Protein AF-A0AA37MIT2-F1 (afdb_monomer_lite)

Foldseek 3Di:
DDPPVVQLCQQVDPVCVVCVVVVQWDWDQDPVRGTDIDGDPVVVVVVVVVVVVD

Radius of gyration: 13.13 Å; chains: 1; bounding box: 24×31×33 Å

pLDDT: mean 82.94, std 14.83, range [46.16, 97.06]

Secondary structure (DSSP, 8-state):
----HHHHGGGG-GGGHHHHHTTSEEEEE-TTS-EEEEE-HHHHHHHHHHHH--

Sequence (54 aa):
MLVKDAADQIGDRHELDTLLERQLIAMEQLVSGARLPRITEDGDLLLRAVRRLH

Organism: NCBI:txid1544861

Structure (mmCIF, N/CA/C/O backbone):
data_AF-A0AA37MIT2-F1
#
_entry.id   AF-A0AA37MIT2-F1
#
loop_
_atom_site.group_PDB
_atom_site.id
_atom_site.type_symbol
_atom_site.label_atom_id
_atom_site.label_alt_id
_atom_site.label_comp_id
_atom_site.label_asym_id
_atom_site.label_entity_id
_atom_site.label_seq_id
_atom_site.pdbx_PDB_ins_code
_atom_site.Cartn_x
_atom_site.Cartn_y
_atom_site.Cartn_z
_atom_site.occupancy
_atom_site.B_iso_or_equiv
_atom_site.auth_seq_id
_atom_site.auth_comp_id
_atom_site.auth_asym_id
_atom_site.auth_atom_id
_atom_site.pdbx_PDB_model_num
ATOM 1 N N . MET A 1 1 ? -19.232 -21.983 1.206 1.00 48.00 1 MET A N 1
ATOM 2 C CA . MET A 1 1 ? -18.388 -21.269 2.185 1.00 48.00 1 MET A CA 1
ATOM 3 C C . MET A 1 1 ? -17.931 -19.985 1.511 1.00 48.00 1 MET A C 1
ATOM 5 O O . MET A 1 1 ? -17.093 -20.047 0.623 1.00 48.00 1 MET A O 1
ATOM 9 N N . LEU A 1 2 ? -18.619 -18.867 1.769 1.00 46.16 2 LEU A N 1
ATOM 10 C CA . LEU A 1 2 ? -18.347 -17.598 1.088 1.00 46.16 2 LEU A CA 1
ATOM 11 C C . LEU A 1 2 ? -17.179 -16.915 1.799 1.00 46.16 2 LEU A C 1
ATOM 13 O O . LEU A 1 2 ? -17.258 -16.670 2.999 1.00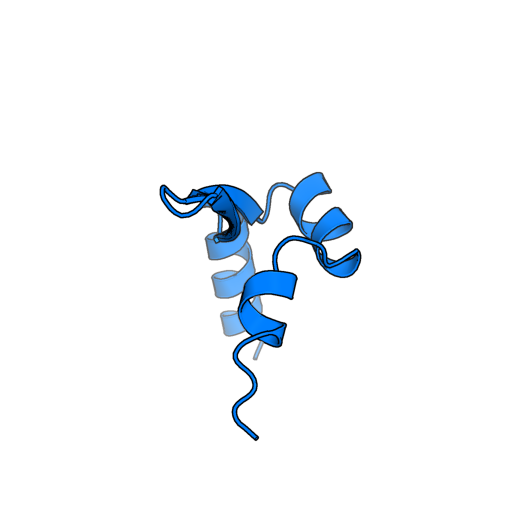 46.16 2 LEU A O 1
ATOM 17 N N . VAL A 1 3 ? -16.126 -16.621 1.046 1.00 53.03 3 VAL A N 1
ATOM 18 C CA . VAL A 1 3 ? -14.921 -15.898 1.463 1.00 53.03 3 VAL A CA 1
ATOM 19 C C . VAL A 1 3 ? -15.289 -14.435 1.763 1.00 53.03 3 VAL A C 1
ATOM 21 O O . VAL A 1 3 ? -14.999 -13.536 0.984 1.00 53.03 3 VAL A O 1
ATOM 24 N N . LYS A 1 4 ? -16.028 -14.191 2.849 1.00 50.22 4 LYS A N 1
ATOM 25 C CA . LYS A 1 4 ? -16.297 -12.838 3.360 1.00 50.22 4 LYS A CA 1
ATOM 26 C C . LYS A 1 4 ? -15.143 -12.361 4.241 1.00 50.22 4 LYS A C 1
ATOM 28 O O . LYS A 1 4 ? -14.701 -11.229 4.094 1.00 50.22 4 LYS A O 1
ATOM 33 N N . ASP A 1 5 ? -14.557 -13.272 5.013 1.00 52.75 5 ASP A N 1
ATOM 34 C CA . ASP A 1 5 ? -13.492 -12.939 5.963 1.00 52.75 5 ASP A CA 1
ATOM 35 C C . ASP A 1 5 ? -12.188 -12.483 5.292 1.00 52.75 5 ASP A C 1
ATOM 37 O O . ASP A 1 5 ? -11.398 -11.777 5.911 1.00 52.75 5 ASP A O 1
ATOM 41 N N . ALA A 1 6 ? -11.929 -12.857 4.030 1.00 56.12 6 ALA A N 1
ATOM 42 C CA . ALA A 1 6 ? -10.678 -12.469 3.371 1.00 56.12 6 ALA A CA 1
ATOM 43 C C . ALA A 1 6 ? -10.666 -11.016 2.887 1.00 56.12 6 ALA A C 1
ATOM 45 O O . ALA A 1 6 ? -9.573 -10.506 2.654 1.00 56.12 6 ALA A O 1
ATOM 46 N N . ALA A 1 7 ? -11.837 -10.388 2.705 1.00 59.53 7 ALA A N 1
ATOM 47 C CA . ALA A 1 7 ? -11.951 -8.979 2.327 1.00 59.53 7 ALA A CA 1
ATOM 48 C C . ALA A 1 7 ? -11.671 -8.065 3.530 1.00 59.53 7 ALA A C 1
ATOM 50 O O . ALA A 1 7 ? -10.916 -7.104 3.399 1.00 59.53 7 ALA A O 1
ATOM 51 N N . ASP A 1 8 ? -12.192 -8.428 4.705 1.00 60.62 8 ASP A N 1
ATOM 52 C CA . ASP A 1 8 ? -11.933 -7.707 5.958 1.00 60.62 8 ASP A CA 1
ATOM 53 C C . ASP A 1 8 ? -10.463 -7.827 6.396 1.00 60.62 8 ASP A C 1
ATOM 55 O O . ASP A 1 8 ? -9.909 -6.890 6.959 1.00 60.62 8 ASP A O 1
ATOM 59 N N . GLN A 1 9 ? -9.788 -8.930 6.048 1.00 67.50 9 GLN A N 1
ATOM 60 C CA . GLN A 1 9 ? -8.363 -9.149 6.335 1.00 67.50 9 GLN A CA 1
ATOM 61 C C . GLN A 1 9 ? -7.408 -8.479 5.340 1.00 67.50 9 GLN A C 1
ATOM 63 O O . GLN A 1 9 ? -6.197 -8.578 5.511 1.00 67.50 9 GLN A O 1
ATOM 68 N N . ILE A 1 10 ? -7.896 -7.828 4.274 1.00 75.19 10 ILE A N 1
ATOM 69 C CA . ILE A 1 10 ? -6.999 -7.154 3.319 1.00 75.19 10 ILE A CA 1
ATOM 70 C C . ILE A 1 10 ? -6.228 -6.040 4.026 1.00 75.19 10 ILE A C 1
ATOM 72 O O . ILE A 1 10 ? -5.048 -5.874 3.750 1.00 75.19 10 ILE A O 1
ATOM 76 N N . GLY A 1 11 ? -6.866 -5.322 4.953 1.00 70.94 11 GLY A N 1
ATOM 77 C CA . GLY A 1 11 ? -6.256 -4.200 5.664 1.00 70.94 11 GLY A CA 1
ATOM 78 C C . GLY A 1 11 ? -5.045 -4.547 6.531 1.00 70.94 11 GLY A C 1
ATOM 79 O O . GLY A 1 11 ? -4.219 -3.668 6.764 1.00 70.94 11 GLY A O 1
ATOM 80 N N . ASP A 1 12 ? -4.930 -5.807 6.957 1.00 75.69 12 ASP A N 1
ATOM 81 C CA . ASP A 1 12 ? -3.905 -6.288 7.893 1.00 75.69 12 ASP A CA 1
ATOM 82 C C . ASP A 1 12 ? -2.794 -7.099 7.199 1.00 75.69 12 ASP A C 1
ATOM 84 O O . ASP A 1 12 ? -1.967 -7.741 7.847 1.00 75.69 12 ASP A O 1
ATOM 88 N N . ARG A 1 13 ? -2.776 -7.107 5.863 1.00 82.25 13 ARG A N 1
ATOM 89 C CA . ARG A 1 13 ? -1.781 -7.841 5.076 1.00 82.25 13 ARG A CA 1
ATOM 90 C C . ARG A 1 13 ? -0.431 -7.137 5.086 1.00 82.25 13 ARG A C 1
ATOM 92 O O . ARG A 1 13 ? -0.322 -6.008 4.619 1.00 82.25 13 ARG A O 1
ATOM 99 N N . HIS A 1 14 ? 0.607 -7.849 5.518 1.00 81.69 14 HIS A N 1
ATOM 100 C CA . HIS A 1 14 ? 1.986 -7.352 5.540 1.00 81.69 14 HIS A CA 1
ATOM 101 C C . HIS A 1 14 ? 2.497 -6.958 4.144 1.00 81.69 14 HIS A C 1
ATOM 103 O O . HIS A 1 14 ? 3.317 -6.059 4.000 1.00 81.69 14 HIS A O 1
ATOM 109 N N . GLU A 1 15 ? 1.972 -7.572 3.080 1.00 82.38 15 GLU A N 1
ATOM 110 C CA . GLU A 1 15 ? 2.317 -7.215 1.701 1.00 82.38 15 GLU A CA 1
ATOM 111 C C . GLU A 1 15 ? 1.922 -5.772 1.335 1.00 82.38 15 GLU A C 1
ATOM 113 O O . GLU A 1 15 ? 2.455 -5.208 0.376 1.00 82.38 15 GLU A O 1
ATOM 118 N N . LEU A 1 16 ? 1.000 -5.161 2.089 1.00 88.44 16 LEU A N 1
ATOM 119 C CA . LEU A 1 16 ? 0.614 -3.764 1.916 1.00 88.44 16 LEU A CA 1
ATOM 120 C C . LEU A 1 16 ? 1.628 -2.786 2.512 1.00 88.44 16 LEU A C 1
ATOM 122 O O . LEU A 1 16 ? 1.630 -1.627 2.100 1.00 88.44 16 LEU A O 1
ATOM 126 N N . ASP A 1 17 ? 2.512 -3.227 3.409 1.00 88.81 17 ASP A N 1
ATOM 127 C CA . ASP A 1 17 ? 3.455 -2.340 4.095 1.00 88.81 17 ASP A CA 1
ATOM 128 C C . ASP A 1 17 ? 4.389 -1.656 3.097 1.00 88.81 17 ASP A C 1
ATOM 130 O O . ASP A 1 17 ? 4.525 -0.438 3.113 1.00 88.81 17 ASP A O 1
ATOM 134 N N . THR A 1 18 ? 4.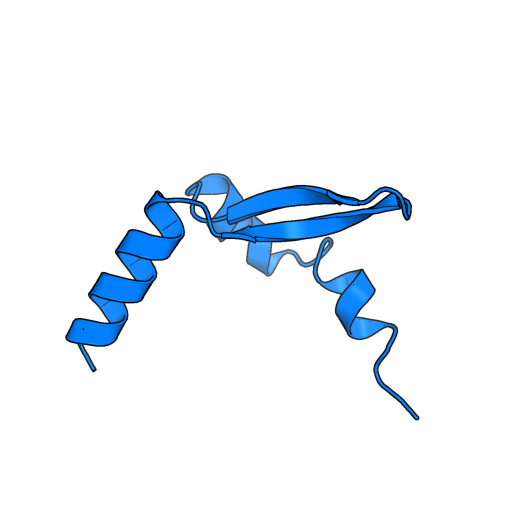929 -2.391 2.121 1.00 92.06 18 THR A N 1
ATOM 135 C CA . THR A 1 18 ? 5.761 -1.789 1.065 1.00 92.06 18 THR A CA 1
ATOM 136 C C . THR A 1 18 ? 4.981 -0.797 0.193 1.00 92.06 18 THR A C 1
ATOM 138 O O . THR A 1 18 ? 5.545 0.187 -0.289 1.00 92.06 18 THR A O 1
ATOM 141 N N . LEU A 1 19 ? 3.686 -1.034 -0.036 1.00 93.44 19 LEU A N 1
ATOM 142 C CA . LEU A 1 19 ? 2.844 -0.117 -0.808 1.00 93.44 19 LEU A CA 1
ATOM 143 C C . LEU A 1 19 ? 2.516 1.151 -0.004 1.00 93.44 19 LEU A C 1
ATOM 145 O O . LEU A 1 19 ? 2.454 2.232 -0.589 1.00 93.44 19 LEU A O 1
ATOM 149 N N . LEU A 1 20 ? 2.353 1.028 1.316 1.00 92.19 20 LEU A N 1
ATOM 150 C CA . LEU A 1 20 ? 2.179 2.144 2.249 1.00 92.19 20 LEU A CA 1
ATOM 151 C C . LEU A 1 20 ? 3.460 2.970 2.388 1.00 92.19 20 LEU A C 1
ATOM 153 O O . LEU A 1 20 ? 3.414 4.190 2.254 1.00 92.19 20 LEU A O 1
ATOM 157 N N . GLU A 1 21 ? 4.608 2.320 2.583 1.00 94.12 21 GLU A N 1
ATOM 158 C CA . GLU A 1 21 ? 5.928 2.961 2.664 1.00 94.12 21 GLU A CA 1
ATOM 159 C C . GLU A 1 21 ? 6.238 3.786 1.413 1.00 94.12 21 GLU A C 1
ATOM 161 O O . GLU A 1 21 ? 6.810 4.873 1.492 1.00 94.12 21 GLU A O 1
ATOM 166 N N . ARG A 1 22 ? 5.832 3.285 0.242 1.00 94.81 22 ARG A N 1
ATOM 167 C CA . ARG A 1 22 ? 5.996 3.982 -1.040 1.00 94.81 22 ARG A CA 1
ATOM 168 C C . ARG A 1 22 ? 4.861 4.947 -1.367 1.00 94.81 22 ARG A C 1
ATOM 170 O O . ARG A 1 22 ? 4.883 5.527 -2.447 1.00 94.81 22 ARG A O 1
ATOM 177 N N . GLN A 1 23 ? 3.895 5.121 -0.466 1.00 94.50 23 GLN A N 1
ATOM 178 C CA . GLN A 1 23 ? 2.744 6.013 -0.633 1.00 94.50 23 GLN A CA 1
ATOM 179 C C . GLN A 1 23 ? 1.896 5.696 -1.877 1.00 94.50 23 GLN A C 1
ATOM 181 O O . GLN A 1 23 ? 1.233 6.569 -2.429 1.00 94.50 23 GLN A O 1
ATOM 186 N N . LEU A 1 24 ? 1.892 4.437 -2.324 1.00 95.75 24 LEU A N 1
ATOM 187 C CA . LEU A 1 24 ? 1.090 3.962 -3.460 1.00 95.75 24 LE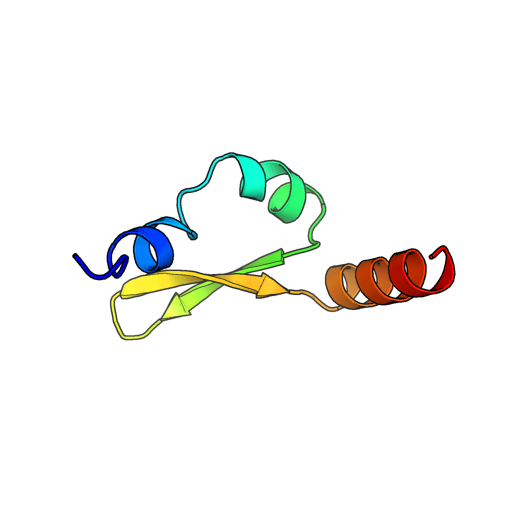U A CA 1
ATOM 188 C C . LEU A 1 24 ? -0.344 3.621 -3.041 1.00 95.75 24 LEU A C 1
ATOM 190 O O . LEU A 1 24 ? -1.265 3.604 -3.861 1.00 95.75 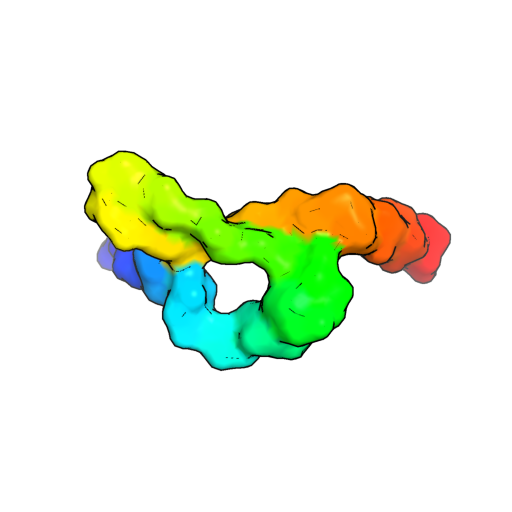24 LEU A O 1
ATOM 194 N N . ILE A 1 25 ? -0.530 3.344 -1.753 1.00 94.44 25 ILE A N 1
ATOM 195 C CA . ILE A 1 25 ? -1.831 3.172 -1.120 1.00 94.44 25 ILE A CA 1
ATOM 196 C C . ILE A 1 25 ? -1.875 3.962 0.189 1.00 94.44 25 ILE A C 1
ATOM 198 O O . ILE A 1 25 ? -0.843 4.245 0.794 1.00 94.44 25 ILE A O 1
ATOM 202 N N . ALA A 1 26 ? -3.080 4.286 0.636 1.00 93.31 26 ALA A N 1
ATOM 203 C CA . ALA A 1 26 ? -3.369 4.840 1.950 1.00 93.31 26 ALA A CA 1
ATOM 204 C C . ALA A 1 26 ? -4.413 3.967 2.653 1.00 93.31 26 ALA A C 1
ATOM 206 O O . ALA A 1 26 ? -5.241 3.343 1.994 1.00 93.31 26 ALA A O 1
ATOM 207 N N . MET A 1 27 ? -4.398 3.932 3.985 1.00 90.12 27 MET A N 1
ATOM 208 C CA . MET A 1 27 ? -5.411 3.200 4.749 1.00 90.12 27 MET A CA 1
ATOM 209 C C . MET A 1 27 ? -6.586 4.115 5.086 1.00 90.12 27 MET A C 1
ATOM 211 O O . MET A 1 27 ? -6.421 5.102 5.800 1.00 90.12 27 MET A O 1
ATOM 215 N N . GLU A 1 28 ? -7.774 3.765 4.607 1.00 88.44 28 GLU A N 1
ATOM 216 C CA . GLU A 1 28 ? -9.024 4.444 4.937 1.00 88.44 28 GLU A CA 1
ATOM 217 C C . GLU A 1 28 ? -9.768 3.640 6.008 1.00 88.44 28 GLU A C 1
ATOM 219 O O . GLU A 1 28 ? -9.900 2.417 5.908 1.00 88.44 28 GLU A O 1
ATOM 224 N N . GLN A 1 29 ? -10.238 4.317 7.057 1.00 86.25 29 GLN A N 1
ATOM 225 C CA . GLN A 1 29 ? -11.068 3.693 8.082 1.00 86.25 29 GLN A CA 1
ATOM 226 C C . GLN A 1 29 ? -12.537 3.921 7.743 1.00 86.25 29 GLN A C 1
ATOM 228 O O . GLN A 1 29 ? -13.019 5.052 7.716 1.00 86.25 29 GLN A O 1
ATOM 233 N N . LEU A 1 30 ? -13.248 2.832 7.476 1.00 83.06 30 LEU A N 1
ATOM 234 C CA . LEU A 1 30 ? -14.676 2.870 7.223 1.00 83.06 30 LEU A CA 1
ATOM 235 C C . LEU A 1 30 ? -15.456 3.107 8.518 1.00 83.06 30 LEU A C 1
ATOM 237 O O . LEU A 1 30 ? -15.012 2.768 9.614 1.00 83.06 30 LEU A O 1
ATOM 241 N N . VAL A 1 31 ? -16.689 3.598 8.372 1.00 81.75 31 VAL A N 1
ATOM 242 C CA . VAL A 1 31 ? -17.649 3.761 9.482 1.00 81.75 31 VAL A CA 1
ATOM 243 C C . VAL A 1 31 ? -17.948 2.423 10.180 1.00 81.75 31 VAL A C 1
ATOM 245 O O . VAL A 1 31 ? -18.286 2.400 11.358 1.00 81.75 31 VAL A O 1
ATOM 248 N N . SER A 1 32 ? -17.770 1.297 9.482 1.00 80.69 32 SER A N 1
ATOM 249 C CA . SER A 1 32 ? -17.860 -0.057 10.045 1.00 80.69 32 SER A CA 1
ATOM 250 C C . SER A 1 32 ? -16.680 -0.443 10.952 1.00 80.69 32 SER A C 1
ATOM 252 O O . SER A 1 32 ? -16.690 -1.531 11.518 1.00 80.69 32 SER A O 1
ATOM 254 N N . GLY A 1 33 ? -15.655 0.406 11.073 1.00 79.50 33 GLY A N 1
ATOM 255 C CA . GLY A 1 33 ? -14.416 0.132 11.807 1.00 79.50 33 GLY A CA 1
ATOM 256 C C . GLY A 1 33 ? -13.357 -0.617 10.993 1.00 79.50 33 GLY A C 1
ATOM 257 O O . GLY A 1 33 ? -12.197 -0.649 11.402 1.00 79.50 33 GLY A O 1
ATOM 258 N N . ALA A 1 34 ? -13.722 -1.161 9.827 1.00 81.62 34 ALA A N 1
ATOM 259 C CA . ALA A 1 34 ? -12.794 -1.841 8.930 1.00 81.62 34 ALA A CA 1
ATOM 260 C C . ALA A 1 34 ? -11.777 -0.858 8.334 1.00 81.62 34 ALA A C 1
ATOM 262 O O . ALA A 1 34 ? -12.128 0.253 7.927 1.00 81.62 34 ALA A O 1
ATOM 263 N N . ARG A 1 35 ? -10.516 -1.285 8.256 1.00 84.25 35 ARG A N 1
ATOM 264 C CA . ARG A 1 35 ? -9.442 -0.536 7.607 1.00 84.25 35 ARG A CA 1
ATOM 265 C C . ARG A 1 35 ? -9.226 -1.117 6.215 1.00 84.25 35 ARG A C 1
ATOM 267 O O . ARG A 1 35 ? -8.862 -2.279 6.091 1.00 84.25 35 ARG A O 1
ATOM 274 N N . LEU A 1 36 ? -9.436 -0.323 5.172 1.00 85.62 36 LEU A N 1
ATOM 275 C CA . LEU A 1 36 ? -9.257 -0.773 3.794 1.00 85.62 36 LEU A CA 1
ATOM 276 C C . LEU A 1 36 ? -8.178 0.048 3.090 1.00 85.62 36 LEU A C 1
ATOM 278 O O . LEU A 1 36 ? -8.130 1.269 3.258 1.00 85.62 36 LEU A O 1
ATOM 282 N N . PRO A 1 37 ? -7.312 -0.593 2.291 1.00 90.00 37 PRO A N 1
ATOM 283 C CA . PRO A 1 37 ? -6.371 0.135 1.462 1.00 90.00 37 PRO A CA 1
ATOM 284 C C . PRO A 1 37 ? -7.097 0.829 0.308 1.00 90.00 37 PRO A C 1
ATOM 286 O O . PRO A 1 37 ? -7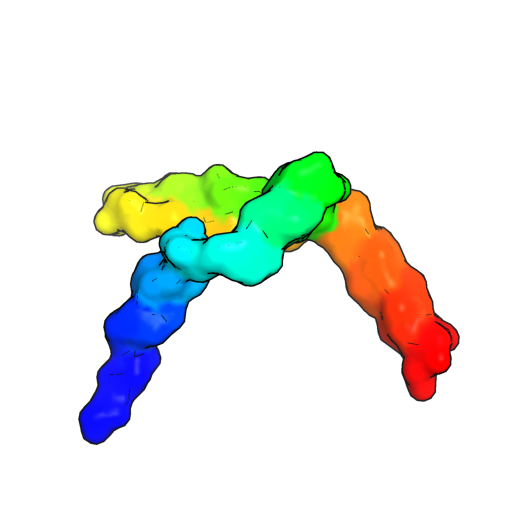.968 0.256 -0.349 1.00 90.00 37 PRO A O 1
ATOM 289 N N . ARG A 1 38 ? -6.682 2.057 0.022 1.00 92.06 38 ARG A N 1
ATOM 290 C CA . ARG A 1 38 ? -7.146 2.881 -1.091 1.00 92.06 38 ARG A CA 1
ATOM 291 C C . ARG A 1 38 ? -5.954 3.287 -1.942 1.00 92.06 38 ARG A C 1
ATOM 293 O O . ARG A 1 38 ? -4.927 3.683 -1.403 1.00 92.06 38 ARG A O 1
ATOM 300 N N . ILE A 1 39 ? -6.091 3.212 -3.260 1.00 94.75 39 ILE A N 1
ATOM 301 C CA . ILE A 1 39 ? -5.035 3.631 -4.190 1.00 94.75 39 ILE A CA 1
ATOM 302 C C . ILE A 1 39 ? -4.878 5.156 -4.116 1.00 94.75 39 ILE A C 1
ATOM 304 O O . ILE A 1 39 ? -5.876 5.882 -4.154 1.00 94.75 39 ILE A O 1
ATOM 308 N N . THR A 1 40 ? -3.637 5.629 -3.987 1.00 96.44 40 THR A N 1
ATOM 309 C CA . THR A 1 40 ? -3.295 7.059 -4.044 1.00 96.44 40 THR A CA 1
ATOM 310 C C . THR A 1 40 ? -3.157 7.528 -5.492 1.00 96.44 40 THR A C 1
ATOM 312 O O . THR A 1 40 ? -3.175 6.728 -6.427 1.00 96.44 40 THR A O 1
ATOM 315 N N . GLU A 1 41 ? -2.984 8.832 -5.701 1.00 96.69 41 GLU A N 1
ATOM 316 C CA . GLU A 1 41 ? -2.678 9.370 -7.032 1.00 96.69 41 GLU A CA 1
ATOM 317 C C . GLU A 1 41 ? -1.382 8.771 -7.612 1.00 96.69 41 GLU A C 1
ATOM 319 O O . GLU A 1 41 ? -1.374 8.313 -8.756 1.00 96.69 41 GLU A O 1
ATOM 324 N N . ASP A 1 42 ? -0.325 8.663 -6.802 1.00 96.19 42 ASP A N 1
ATOM 325 C CA . ASP A 1 42 ? 0.945 8.043 -7.203 1.00 96.19 42 ASP A CA 1
ATOM 326 C C . ASP A 1 42 ? 0.775 6.560 -7.564 1.00 96.19 42 ASP A C 1
ATOM 328 O O . ASP A 1 42 ? 1.329 6.077 -8.559 1.00 96.19 42 ASP A O 1
ATOM 332 N N . GLY A 1 43 ? -0.044 5.835 -6.796 1.00 96.38 43 GLY A N 1
ATOM 333 C CA . GLY A 1 43 ? -0.422 4.459 -7.104 1.00 96.38 43 GLY A CA 1
ATOM 334 C C . GLY A 1 43 ? -1.158 4.332 -8.441 1.00 96.38 43 GLY A C 1
ATOM 335 O O . GLY A 1 43 ? -0.835 3.448 -9.237 1.00 96.38 43 GLY A O 1
ATOM 336 N N . ASP A 1 44 ? -2.103 5.231 -8.735 1.00 97.06 44 ASP A N 1
ATOM 337 C CA . ASP A 1 44 ? -2.830 5.242 -10.012 1.00 97.06 44 ASP A CA 1
ATOM 338 C C . ASP A 1 44 ? -1.891 5.529 -11.195 1.00 97.06 44 ASP A C 1
ATOM 340 O O . ASP A 1 44 ? -1.949 4.850 -12.226 1.00 97.06 44 ASP A O 1
ATOM 344 N N . LEU A 1 45 ? -0.963 6.479 -11.043 1.00 96.38 45 LEU A N 1
ATOM 345 C CA . LEU A 1 45 ? 0.050 6.780 -12.057 1.00 96.38 45 LEU A CA 1
ATOM 346 C C . LEU A 1 45 ? 0.954 5.574 -12.343 1.00 96.38 45 LEU A C 1
ATOM 348 O O . LEU A 1 45 ? 1.206 5.265 -13.515 1.00 96.38 45 LEU A O 1
ATOM 352 N N . LEU A 1 46 ? 1.397 4.865 -11.300 1.00 94.81 46 LEU A N 1
ATOM 353 C CA . LEU A 1 46 ? 2.191 3.645 -11.436 1.00 94.81 46 LEU A CA 1
ATOM 354 C C . LEU A 1 46 ? 1.413 2.554 -12.178 1.00 94.81 46 LEU A C 1
ATOM 356 O O . LEU A 1 46 ? 1.927 1.980 -13.139 1.00 94.81 46 LEU A O 1
ATOM 360 N N . LEU A 1 47 ? 0.164 2.294 -11.786 1.00 95.12 47 LEU A N 1
ATOM 361 C CA . LEU A 1 47 ? -0.679 1.293 -12.443 1.00 95.12 47 LEU A CA 1
ATOM 362 C C . LEU A 1 47 ? -0.896 1.624 -13.923 1.00 95.12 47 LEU A C 1
ATOM 364 O O . LEU A 1 47 ? -0.788 0.746 -14.783 1.00 95.12 47 LEU A O 1
ATOM 368 N N . ARG A 1 48 ? -1.123 2.900 -14.255 1.00 95.69 48 ARG A N 1
ATOM 369 C CA . ARG A 1 48 ? -1.209 3.358 -15.650 1.00 95.69 48 ARG A CA 1
ATOM 370 C C .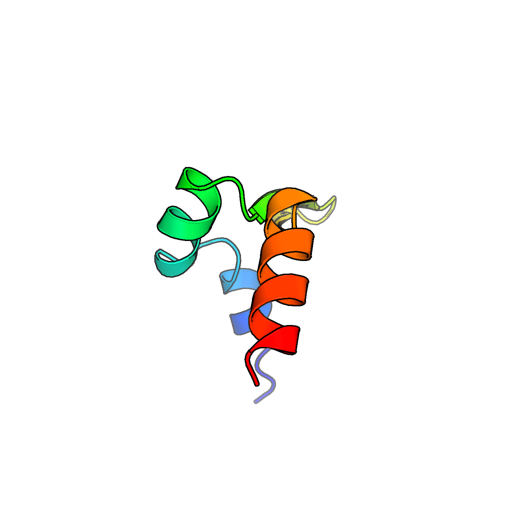 ARG A 1 48 ? 0.095 3.155 -16.409 1.00 95.69 48 ARG A C 1
ATOM 372 O O . ARG A 1 48 ? 0.042 2.826 -17.592 1.00 95.69 48 ARG A O 1
ATOM 379 N N . ALA A 1 49 ? 1.245 3.369 -15.771 1.00 94.62 49 ALA A N 1
ATOM 380 C CA . ALA A 1 49 ? 2.549 3.147 -16.386 1.00 94.62 49 ALA A CA 1
ATOM 381 C C . ALA A 1 49 ? 2.798 1.659 -16.665 1.00 94.62 49 ALA A C 1
ATOM 383 O O . ALA A 1 49 ? 3.151 1.312 -17.789 1.00 94.62 49 ALA A O 1
ATOM 384 N N . VAL A 1 50 ? 2.525 0.782 -15.696 1.00 94.06 50 VAL A N 1
ATOM 385 C CA . VAL A 1 50 ? 2.657 -0.678 -15.844 1.00 94.06 50 VAL A CA 1
ATOM 386 C C . VAL A 1 50 ? 1.708 -1.227 -16.910 1.00 94.06 50 VAL A C 1
ATOM 388 O O . VAL A 1 50 ? 2.093 -2.110 -17.674 1.00 94.06 50 VAL A O 1
ATOM 391 N N . ARG A 1 51 ? 0.494 -0.675 -17.027 1.00 93.25 51 ARG A N 1
ATOM 392 C CA . ARG A 1 51 ? -0.460 -1.047 -18.083 1.00 93.25 51 ARG A CA 1
ATOM 393 C C . ARG A 1 51 ? 0.006 -0.663 -19.489 1.00 93.25 51 ARG A C 1
ATOM 395 O O . ARG A 1 51 ? -0.476 -1.238 -20.446 1.00 93.25 51 ARG A O 1
ATOM 402 N N . ARG A 1 52 ? 0.892 0.326 -19.638 1.00 89.12 52 ARG A N 1
ATOM 403 C CA . ARG A 1 52 ? 1.478 0.682 -20.945 1.00 89.12 52 ARG A CA 1
ATOM 404 C C . ARG A 1 52 ? 2.657 -0.214 -21.334 1.00 89.12 52 ARG A C 1
ATOM 406 O O . ARG A 1 52 ? 3.090 -0.153 -22.477 1.00 89.12 52 ARG A O 1
ATOM 413 N N . LEU A 1 53 ? 3.204 -0.970 -20.381 1.00 83.81 53 LEU A N 1
ATOM 414 C CA . LEU A 1 53 ? 4.335 -1.882 -20.582 1.00 83.81 53 LEU A CA 1
ATOM 415 C C . LEU A 1 53 ? 3.895 -3.315 -20.931 1.00 83.81 53 LEU A C 1
ATOM 417 O O . LEU A 1 53 ? 4.747 -4.121 -21.298 1.00 83.81 53 LEU A O 1
ATOM 421 N N . HIS A 1 54 ? 2.599 -3.616 -20.810 1.00 57.19 54 HIS A N 1
ATOM 422 C CA . HIS A 1 54 ? 1.960 -4.881 -21.179 1.00 57.19 54 HIS A CA 1
ATOM 423 C C . HIS A 1 54 ? 1.000 -4.655 -22.346 1.00 57.19 54 HIS A C 1
ATOM 425 O O . HIS A 1 54 ? 0.864 -5.585 -23.168 1.00 57.19 54 HIS A O 1
#